Protein AF-A0A2V6KG33-F1 (afdb_monomer_lite)

Structure (mmCIF, N/CA/C/O backbone):
data_AF-A0A2V6KG33-F1
#
_entry.id   AF-A0A2V6KG33-F1
#
loop_
_atom_site.group_PDB
_atom_site.id
_atom_site.type_symbol
_atom_site.label_atom_id
_atom_site.label_alt_id
_atom_site.label_comp_id
_atom_site.label_asym_id
_atom_site.label_entity_id
_atom_site.label_seq_id
_atom_site.pdbx_PDB_ins_code
_atom_site.Cartn_x
_atom_site.Cartn_y
_atom_site.Cartn_z
_atom_site.occupancy
_atom_site.B_iso_or_equiv
_atom_site.auth_seq_id
_atom_site.auth_comp_id
_atom_site.auth_asym_id
_atom_site.auth_atom_id
_atom_site.pdbx_PDB_model_num
ATOM 1 N N . MET A 1 1 ? -35.247 3.238 48.713 1.00 47.50 1 MET A N 1
ATOM 2 C CA . MET A 1 1 ? -34.881 2.059 47.886 1.00 47.50 1 MET A CA 1
ATOM 3 C C . MET A 1 1 ? -34.926 2.318 46.365 1.00 47.50 1 MET A C 1
ATOM 5 O O . MET A 1 1 ? -34.966 1.365 45.601 1.00 47.50 1 MET A O 1
ATOM 9 N N . ALA A 1 2 ? -34.868 3.573 45.887 1.00 52.72 2 ALA A N 1
ATOM 10 C CA . ALA A 1 2 ? -34.937 3.890 44.448 1.00 52.72 2 ALA A CA 1
ATOM 11 C C . ALA A 1 2 ? -33.562 4.068 43.761 1.00 52.72 2 ALA A C 1
ATOM 13 O O . ALA A 1 2 ? -33.480 3.963 42.544 1.00 52.72 2 ALA A O 1
ATOM 14 N N . GLY A 1 3 ? -32.481 4.295 44.521 1.00 53.84 3 GLY A N 1
ATOM 15 C CA . GLY A 1 3 ? -31.161 4.645 43.968 1.00 53.84 3 GLY A CA 1
ATOM 16 C C . GLY A 1 3 ? -30.317 3.482 43.427 1.00 53.84 3 GLY A C 1
ATOM 17 O O . GLY A 1 3 ? -29.469 3.701 42.575 1.00 53.84 3 GLY A O 1
ATOM 18 N N . MET A 1 4 ? -30.560 2.240 43.863 1.00 51.66 4 MET A N 1
ATOM 19 C CA . MET A 1 4 ? -29.745 1.083 43.446 1.00 51.66 4 MET A CA 1
ATOM 20 C C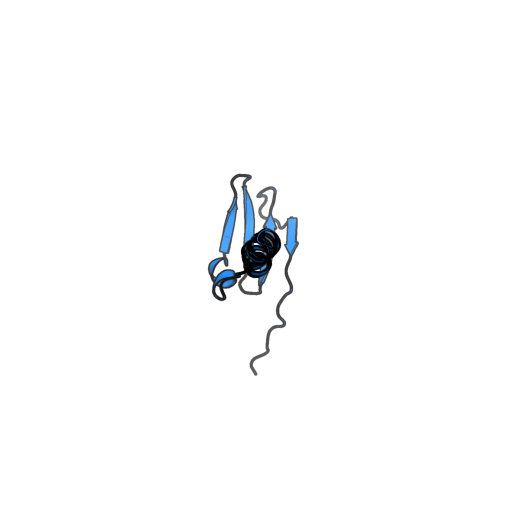 . MET A 1 4 ? -30.050 0.589 42.021 1.00 51.66 4 MET A C 1
ATOM 22 O O . MET A 1 4 ? -29.180 0.021 41.372 1.00 51.66 4 MET A O 1
ATOM 26 N N . LYS A 1 5 ? -31.275 0.790 41.511 1.00 53.22 5 LYS A N 1
ATOM 27 C CA . LYS A 1 5 ? -31.698 0.269 40.194 1.00 53.22 5 LYS A CA 1
ATOM 28 C C . LYS A 1 5 ? -31.107 1.058 39.020 1.00 53.22 5 LYS A C 1
ATOM 30 O O . LYS A 1 5 ? -30.809 0.478 37.979 1.00 53.22 5 LYS A O 1
ATOM 35 N N . THR A 1 6 ? -30.917 2.363 39.192 1.00 57.75 6 THR A N 1
ATOM 36 C CA . THR A 1 6 ? -30.365 3.263 38.170 1.00 57.75 6 THR A CA 1
ATOM 37 C C . THR A 1 6 ? -28.866 3.052 37.970 1.00 57.75 6 THR A C 1
ATOM 39 O O . THR A 1 6 ? -28.393 3.067 36.836 1.00 57.75 6 THR A O 1
ATOM 42 N N . GLU A 1 7 ? -28.127 2.781 39.047 1.00 58.66 7 GLU A N 1
ATOM 43 C CA . GLU A 1 7 ? -26.675 2.587 38.999 1.00 58.66 7 GLU A CA 1
ATOM 44 C C . GLU A 1 7 ? -26.282 1.286 38.277 1.00 58.66 7 GLU A C 1
ATOM 46 O O . GLU A 1 7 ? -25.361 1.270 37.459 1.00 58.66 7 GLU A O 1
ATOM 51 N N . THR A 1 8 ? -27.021 0.194 38.506 1.00 60.56 8 THR A N 1
ATOM 52 C CA . THR A 1 8 ? -26.795 -1.087 37.815 1.00 60.56 8 THR A CA 1
ATOM 53 C C . THR A 1 8 ? -27.130 -1.000 36.326 1.00 60.56 8 THR A C 1
ATOM 55 O O . THR A 1 8 ? -26.391 -1.535 35.501 1.00 60.56 8 THR A O 1
ATOM 58 N N . SER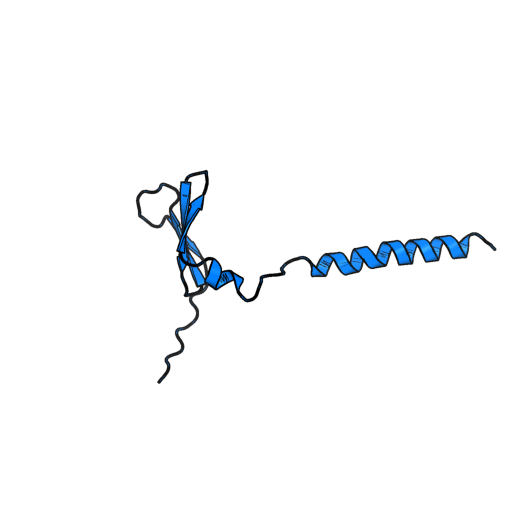 A 1 9 ? -28.197 -0.282 35.964 1.00 61.62 9 SER A N 1
ATOM 59 C CA . SER A 1 9 ? -28.580 -0.088 34.561 1.00 61.62 9 SER A CA 1
ATOM 60 C C . SER A 1 9 ? -27.527 0.702 33.783 1.00 61.62 9 SER A C 1
ATOM 62 O O . SER A 1 9 ? -27.217 0.345 32.648 1.00 61.62 9 SER A O 1
ATOM 64 N N . LEU A 1 10 ? -26.941 1.743 34.389 1.00 64.88 10 LEU A N 1
ATOM 65 C CA . LEU A 1 10 ? -25.895 2.538 33.741 1.00 64.88 10 LEU A CA 1
ATOM 66 C C . LEU A 1 10 ? -24.633 1.707 33.481 1.00 64.88 10 LEU A C 1
ATOM 68 O O . LEU A 1 10 ? -24.057 1.786 32.400 1.00 64.88 10 LEU A O 1
ATOM 72 N N . ARG A 1 11 ? -24.230 0.870 34.449 1.00 64.69 11 ARG A N 1
ATOM 73 C CA . ARG A 1 11 ? -23.053 -0.007 34.326 1.00 64.69 11 ARG A CA 1
ATOM 74 C C . ARG A 1 11 ? -23.196 -1.010 33.180 1.00 64.69 11 ARG A C 1
ATOM 76 O O . ARG A 1 11 ? -22.229 -1.239 32.463 1.00 64.69 11 ARG A O 1
ATOM 83 N N . ILE A 1 12 ? -24.390 -1.567 32.975 1.00 67.06 12 ILE A N 1
ATOM 84 C CA . ILE A 1 12 ? -24.656 -2.519 31.883 1.00 67.06 12 ILE A CA 1
ATOM 85 C C . ILE A 1 12 ? -24.612 -1.813 30.520 1.00 67.06 12 ILE A C 1
ATOM 87 O O . ILE A 1 12 ? -23.976 -2.311 29.591 1.00 67.06 12 ILE A O 1
ATOM 91 N N . VAL A 1 13 ? -25.229 -0.630 30.412 1.00 69.12 13 VAL A N 1
ATOM 92 C CA . VAL A 1 13 ? -25.234 0.164 29.171 1.00 69.12 13 VAL A CA 1
ATOM 93 C C . VAL A 1 13 ? -23.829 0.650 28.806 1.00 69.12 13 VAL A C 1
ATOM 95 O O . VAL A 1 13 ? -23.503 0.693 27.625 1.00 69.12 13 VAL A O 1
ATOM 98 N N . LEU A 1 14 ? -22.978 0.966 29.789 1.00 61.59 14 LEU A N 1
ATOM 99 C CA . LEU A 1 14 ? -21.597 1.390 29.539 1.00 61.59 14 LEU A CA 1
ATOM 100 C C . LEU A 1 14 ? -20.652 0.216 29.227 1.00 61.59 14 LEU A C 1
ATOM 102 O O . LEU A 1 14 ? -19.728 0.369 28.433 1.00 61.59 14 LEU A O 1
ATOM 106 N N . ALA A 1 15 ? -20.868 -0.956 29.833 1.00 61.03 15 ALA A N 1
ATOM 107 C CA . ALA A 1 15 ? -20.008 -2.126 29.641 1.00 61.03 15 ALA A CA 1
ATOM 108 C C . ALA A 1 15 ? -20.218 -2.819 28.283 1.00 61.03 15 ALA A C 1
ATOM 110 O O . ALA A 1 15 ? -19.264 -3.342 27.710 1.00 61.03 15 ALA A O 1
ATOM 111 N N . GLY A 1 16 ? -21.441 -2.801 27.740 1.00 65.06 16 GLY A N 1
ATOM 112 C CA . GLY A 1 16 ? -21.755 -3.410 26.439 1.00 65.06 16 GLY A CA 1
ATOM 113 C C . GLY A 1 16 ? -20.905 -2.872 25.271 1.00 65.06 16 GLY A C 1
ATOM 114 O O . GLY A 1 16 ? -20.286 -3.667 24.564 1.00 65.06 16 GLY A O 1
ATOM 115 N N . PRO A 1 17 ? -20.801 -1.543 25.080 1.00 64.00 17 PRO A N 1
ATOM 116 C CA . PRO A 1 17 ? -19.957 -0.937 24.049 1.00 64.00 17 PRO A CA 1
ATOM 117 C C . PRO A 1 17 ? -18.460 -1.216 24.239 1.00 64.00 17 PRO A C 1
ATOM 119 O O . PRO A 1 17 ? -17.754 -1.464 23.264 1.00 64.00 17 PRO A O 1
ATOM 122 N N . VAL A 1 18 ? -17.975 -1.234 25.487 1.00 65.94 18 VAL A N 1
ATOM 123 C CA . VAL A 1 18 ? -16.559 -1.492 25.818 1.00 65.94 18 VAL A CA 1
ATOM 124 C C . VAL A 1 18 ? -16.128 -2.908 25.423 1.00 65.94 18 VAL A C 1
ATOM 126 O O . VAL A 1 18 ? -14.985 -3.105 25.022 1.00 65.94 18 VAL A O 1
ATOM 129 N N . LEU A 1 19 ? -17.045 -3.879 25.462 1.00 63.16 19 LEU A N 1
ATOM 130 C CA . LEU A 1 19 ? -16.793 -5.256 25.023 1.00 63.16 19 LEU A CA 1
ATOM 131 C C . LEU A 1 19 ? -16.949 -5.464 23.507 1.00 63.16 19 LEU A C 1
ATOM 133 O O . LEU A 1 19 ? -16.424 -6.441 22.979 1.00 63.16 19 LEU A O 1
ATOM 137 N N . ALA A 1 20 ? -17.636 -4.563 22.797 1.00 61.72 20 ALA A N 1
ATOM 138 C CA . ALA A 1 20 ? -17.807 -4.634 21.342 1.00 61.72 20 ALA A CA 1
ATOM 139 C C . ALA A 1 20 ? -16.643 -3.990 20.562 1.00 61.72 20 ALA A C 1
ATOM 141 O O . ALA A 1 20 ? -16.327 -4.407 19.449 1.00 61.72 20 ALA A O 1
ATOM 142 N N . LEU A 1 21 ? -15.971 -2.998 21.154 1.00 60.81 21 LEU A N 1
ATOM 143 C CA . LEU A 1 21 ? -14.845 -2.272 20.553 1.00 60.81 21 LEU A CA 1
ATOM 144 C C . LEU A 1 21 ? -13.587 -3.118 20.226 1.00 60.81 21 LEU A C 1
ATOM 146 O O . LEU A 1 21 ? -12.952 -2.828 19.211 1.00 60.81 21 LEU A O 1
ATOM 150 N N . PRO A 1 22 ? -13.210 -4.171 20.983 1.00 61.09 22 PRO A N 1
ATOM 151 C CA . PRO A 1 22 ? -12.010 -4.958 20.688 1.00 61.09 22 PRO A CA 1
ATOM 152 C C . PRO A 1 22 ? -12.095 -5.758 19.380 1.00 61.09 22 PRO A C 1
ATOM 154 O O . PRO A 1 22 ? -11.067 -6.036 18.769 1.00 61.09 22 PRO A O 1
ATOM 157 N N . GLY A 1 23 ? -13.305 -6.116 18.927 1.00 58.00 23 GLY 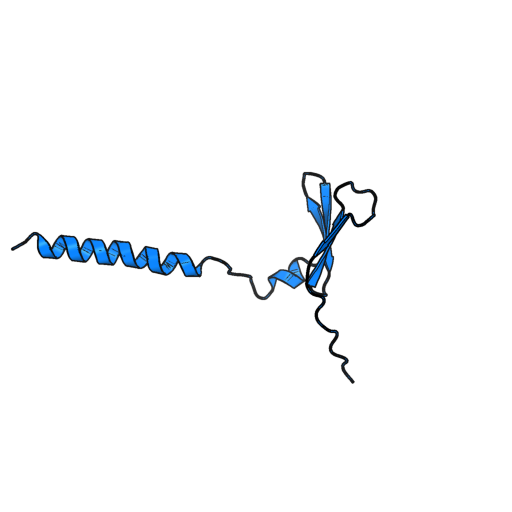A N 1
ATOM 158 C CA . GLY A 1 23 ? -13.516 -6.930 17.722 1.00 58.00 23 GLY A CA 1
ATOM 159 C C . GLY A 1 23 ? -13.350 -6.175 16.398 1.00 58.00 23 GLY A C 1
ATOM 160 O O . GLY A 1 23 ? -13.341 -6.799 15.341 1.00 58.00 23 GLY A O 1
ATOM 161 N N . ALA A 1 24 ? -13.217 -4.846 16.444 1.00 57.84 24 ALA A N 1
ATOM 162 C CA . ALA A 1 24 ? -13.036 -4.004 15.260 1.00 57.84 24 ALA A CA 1
ATOM 163 C C . ALA A 1 24 ? -11.559 -3.824 14.858 1.00 57.84 24 ALA A C 1
ATOM 165 O O . ALA A 1 24 ? -11.266 -3.249 13.809 1.00 57.84 24 ALA A O 1
ATOM 166 N N . CYS A 1 25 ? -10.618 -4.306 15.673 1.00 57.34 25 CYS A N 1
ATOM 167 C CA . CYS A 1 25 ? -9.201 -4.250 15.348 1.00 57.34 25 CYS A CA 1
ATOM 168 C C . CYS A 1 25 ? -8.835 -5.503 14.540 1.00 57.34 25 CYS A C 1
ATOM 170 O O . CYS A 1 25 ? -8.921 -6.611 15.058 1.00 57.34 25 CYS A O 1
ATOM 172 N N . ALA A 1 26 ? -8.420 -5.317 13.285 1.00 59.09 26 ALA A N 1
ATOM 173 C CA . ALA A 1 26 ? -8.011 -6.350 12.323 1.00 59.09 26 ALA A CA 1
ATOM 174 C C . ALA A 1 26 ? -9.123 -7.046 11.508 1.00 59.09 26 ALA A C 1
ATOM 176 O O . ALA A 1 26 ? -9.056 -8.245 11.233 1.00 59.09 26 ALA A O 1
ATOM 177 N N . THR A 1 27 ? -10.085 -6.286 10.979 1.00 58.59 27 THR A N 1
ATOM 178 C CA . THR A 1 27 ? -10.860 -6.726 9.805 1.00 58.59 27 THR A CA 1
ATOM 179 C C . THR A 1 27 ? -9.976 -6.647 8.555 1.00 58.59 27 THR A C 1
ATOM 181 O O . THR A 1 27 ? -10.092 -5.727 7.751 1.00 58.59 27 THR A O 1
ATOM 184 N N . PHE A 1 28 ? -9.043 -7.585 8.381 1.00 57.03 28 PHE A N 1
ATOM 185 C CA . PHE A 1 28 ? -8.357 -7.737 7.099 1.00 57.03 28 PHE A CA 1
ATOM 186 C C . PHE A 1 28 ? -9.330 -8.425 6.135 1.00 57.03 28 PHE A C 1
ATOM 188 O O . PHE A 1 28 ? -9.666 -9.595 6.356 1.00 57.03 28 PHE A O 1
ATOM 195 N N . PRO A 1 29 ? -9.841 -7.748 5.089 1.00 57.38 29 PRO A N 1
ATOM 196 C CA . PRO A 1 29 ? -10.676 -8.422 4.109 1.00 57.38 29 PRO A CA 1
ATOM 197 C C . PRO A 1 29 ? -9.887 -9.594 3.516 1.00 57.38 29 PRO A C 1
ATOM 199 O O . PRO A 1 29 ? -8.712 -9.457 3.181 1.00 57.38 29 PRO A O 1
ATOM 202 N N . LYS A 1 30 ? -10.527 -10.761 3.373 1.00 57.19 30 LYS A N 1
ATOM 203 C CA . LYS A 1 30 ? -9.910 -11.971 2.789 1.00 57.19 30 LYS A CA 1
ATOM 204 C C . LYS A 1 30 ? -9.372 -11.739 1.363 1.00 57.19 30 LYS A C 1
ATOM 206 O O . LYS A 1 30 ? -8.523 -12.491 0.906 1.00 57.19 30 LYS A O 1
ATOM 211 N N . SER A 1 31 ? -9.850 -10.697 0.680 1.00 61.91 31 SER A N 1
ATOM 212 C CA . SER A 1 31 ? -9.384 -10.223 -0.630 1.00 61.91 31 SER A CA 1
ATOM 213 C C . SER A 1 31 ? -8.210 -9.226 -0.570 1.00 61.91 31 SER A C 1
ATOM 215 O O . SER A 1 31 ? -7.706 -8.817 -1.613 1.00 61.91 31 SER A O 1
ATOM 217 N N . GLY A 1 32 ? -7.770 -8.816 0.624 1.00 62.69 32 GLY A N 1
ATOM 218 C CA . GLY A 1 32 ? -6.958 -7.614 0.840 1.00 62.69 32 GLY A CA 1
ATOM 219 C C . GLY A 1 32 ? -5.519 -7.687 0.334 1.00 62.69 32 GLY A C 1
ATOM 220 O O . GLY A 1 32 ? -5.034 -6.710 -0.214 1.00 62.69 32 GLY A O 1
ATOM 221 N N . GLN A 1 33 ? -4.834 -8.827 0.460 1.00 66.00 33 GLN A N 1
ATOM 222 C CA . GLN A 1 33 ? -3.439 -8.931 0.002 1.00 66.00 33 GLN A CA 1
ATOM 223 C C . GLN A 1 33 ? -3.324 -8.957 -1.524 1.00 66.00 33 GLN A C 1
ATOM 225 O O . GLN A 1 33 ? -2.499 -8.243 -2.083 1.00 66.00 33 GLN A O 1
ATOM 230 N N . ALA A 1 34 ? -4.168 -9.740 -2.201 1.00 72.25 34 ALA A N 1
ATOM 231 C CA . ALA A 1 34 ? -4.134 -9.850 -3.658 1.00 72.25 34 ALA A CA 1
ATOM 232 C C . ALA A 1 34 ? -4.497 -8.524 -4.348 1.00 72.25 34 ALA A C 1
ATOM 234 O O . ALA A 1 34 ? -3.910 -8.187 -5.370 1.00 72.25 34 ALA A O 1
ATOM 235 N N . ALA A 1 35 ? -5.415 -7.748 -3.760 1.00 77.69 35 ALA A N 1
ATOM 236 C CA . ALA A 1 35 ? -5.794 -6.429 -4.266 1.00 77.69 35 ALA A CA 1
ATOM 237 C C . ALA A 1 35 ? -4.671 -5.381 -4.155 1.00 77.69 35 ALA A C 1
ATOM 239 O O . ALA A 1 35 ? -4.707 -4.372 -4.853 1.00 77.69 35 ALA A O 1
ATOM 240 N N . LEU A 1 36 ? -3.688 -5.611 -3.282 1.00 84.69 36 LEU A N 1
ATOM 241 C CA . LEU A 1 36 ? -2.561 -4.710 -3.058 1.00 84.69 36 LEU A CA 1
ATOM 242 C C . LEU A 1 36 ? -1.320 -5.096 -3.872 1.00 84.69 36 LEU A C 1
ATOM 244 O O . LEU A 1 36 ? -0.329 -4.377 -3.816 1.00 84.69 36 LEU A O 1
ATOM 248 N N . VAL A 1 37 ? -1.333 -6.207 -4.618 1.00 90.00 37 VAL A N 1
ATOM 249 C CA . VAL A 1 37 ? -0.181 -6.617 -5.438 1.00 90.00 37 VAL A CA 1
ATOM 250 C C . VAL A 1 37 ? 0.082 -5.574 -6.520 1.00 90.00 37 VAL A C 1
ATOM 252 O O . VAL A 1 37 ? -0.816 -5.208 -7.275 1.00 90.00 37 VAL A O 1
ATOM 255 N N . GLY A 1 38 ? 1.328 -5.119 -6.607 1.00 91.00 38 GLY A N 1
ATOM 256 C CA . GLY A 1 38 ? 1.745 -4.093 -7.554 1.00 91.00 38 GLY A CA 1
ATOM 257 C C . GLY A 1 38 ? 2.753 -3.116 -6.963 1.00 91.00 38 GLY A C 1
ATOM 258 O O . GLY A 1 38 ? 3.249 -3.291 -5.846 1.00 91.00 38 GLY A O 1
ATOM 259 N N . THR A 1 39 ? 3.048 -2.084 -7.746 1.00 93.62 39 THR A N 1
ATOM 260 C CA . THR A 1 39 ? 3.946 -0.994 -7.366 1.00 93.62 39 THR A CA 1
ATOM 261 C C . THR A 1 39 ? 3.127 0.217 -6.945 1.00 93.62 39 THR A C 1
ATOM 263 O O . THR A 1 39 ? 2.278 0.690 -7.699 1.00 93.62 39 THR A O 1
ATOM 266 N N . TRP A 1 40 ? 3.411 0.736 -5.757 1.00 92.38 40 TRP A N 1
ATOM 267 C CA . TRP A 1 40 ? 2.738 1.886 -5.166 1.00 92.38 40 TRP A CA 1
ATOM 268 C C . TRP A 1 40 ? 3.759 2.959 -4.828 1.00 92.38 40 TRP A C 1
ATOM 270 O O . TRP A 1 40 ? 4.822 2.665 -4.288 1.00 92.38 40 TRP A O 1
ATOM 280 N N . THR A 1 41 ? 3.421 4.214 -5.093 1.00 93.75 41 THR A N 1
ATOM 281 C CA . THR A 1 41 ? 4.256 5.359 -4.725 1.00 93.75 41 THR A CA 1
ATOM 282 C C . THR A 1 41 ? 3.449 6.272 -3.818 1.00 93.75 41 THR A C 1
ATOM 284 O O . THR A 1 41 ? 2.338 6.669 -4.168 1.00 93.75 41 THR A O 1
ATOM 287 N N . ASN A 1 42 ? 3.978 6.581 -2.633 1.00 91.19 42 ASN A N 1
ATOM 288 C CA . ASN A 1 42 ? 3.322 7.508 -1.708 1.00 91.19 42 ASN A CA 1
ATOM 289 C C . ASN A 1 42 ? 3.716 8.971 -1.997 1.00 91.19 42 ASN A C 1
ATOM 291 O O . ASN A 1 42 ? 4.522 9.249 -2.880 1.00 91.19 42 ASN A O 1
ATOM 295 N N . SER A 1 43 ? 3.164 9.924 -1.245 1.00 92.12 43 SER A N 1
ATOM 296 C CA . SER A 1 43 ? 3.430 11.361 -1.428 1.00 92.12 43 SER A CA 1
ATOM 297 C C . SER A 1 43 ? 4.861 11.797 -1.085 1.00 92.12 43 SER A C 1
ATOM 299 O O . SER A 1 43 ? 5.332 12.796 -1.617 1.00 92.12 43 SER A O 1
ATOM 301 N N . LEU A 1 44 ? 5.568 11.047 -0.233 1.00 91.81 44 LEU A N 1
ATOM 302 C CA . LEU A 1 44 ? 7.012 11.212 0.007 1.00 91.81 44 LEU A CA 1
ATOM 303 C C . LEU A 1 44 ? 7.839 10.585 -1.131 1.00 91.81 44 LEU A C 1
ATOM 305 O O . LEU A 1 44 ? 9.049 10.77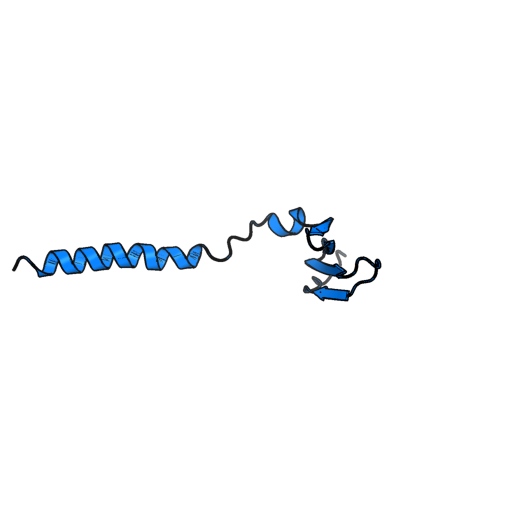2 -1.254 1.00 91.81 44 LEU A O 1
ATOM 309 N N . GLY A 1 45 ? 7.159 9.830 -1.989 1.00 89.69 45 GLY A N 1
ATOM 310 C CA . GLY A 1 45 ? 7.702 9.132 -3.125 1.00 89.69 45 GLY A CA 1
ATOM 311 C C . GLY A 1 45 ? 8.457 7.853 -2.763 1.00 89.69 45 GLY A C 1
ATOM 312 O O . GLY A 1 45 ? 9.205 7.348 -3.590 1.00 89.69 45 GLY A O 1
ATOM 313 N N . THR A 1 46 ? 8.274 7.311 -1.562 1.00 93.44 46 THR A N 1
ATOM 314 C CA . THR A 1 46 ? 8.712 5.940 -1.281 1.00 93.44 46 THR A CA 1
ATOM 315 C C . THR A 1 46 ? 7.968 4.991 -2.213 1.00 93.44 46 THR A C 1
ATOM 317 O O . THR A 1 46 ? 6.736 5.066 -2.318 1.00 93.44 46 THR A O 1
ATOM 320 N N . VAL A 1 47 ? 8.704 4.101 -2.866 1.00 93.94 47 VAL A N 1
ATOM 321 C CA . VAL A 1 47 ? 8.166 3.068 -3.743 1.00 93.94 47 VAL A CA 1
ATOM 322 C C . VAL A 1 47 ? 8.024 1.773 -2.951 1.00 93.94 47 VAL A C 1
ATOM 324 O O . VAL A 1 47 ? 8.958 1.301 -2.311 1.00 93.94 47 VAL A O 1
ATOM 327 N N . TRP A 1 48 ? 6.826 1.202 -2.992 1.00 93.31 48 TRP A N 1
ATOM 328 C CA . TRP A 1 48 ? 6.470 -0.057 -2.352 1.00 93.31 48 TRP A CA 1
ATOM 329 C C . TRP A 1 48 ? 6.096 -1.062 -3.431 1.00 93.31 48 TRP A C 1
ATOM 331 O O . TRP A 1 48 ? 5.174 -0.823 -4.209 1.00 93.31 48 TRP A O 1
ATOM 341 N N . MET A 1 49 ? 6.783 -2.197 -3.471 1.00 93.88 49 MET A N 1
ATOM 342 C CA . MET A 1 49 ? 6.481 -3.293 -4.388 1.00 93.88 49 MET A CA 1
ATOM 343 C C . MET A 1 49 ? 5.931 -4.469 -3.599 1.00 93.88 49 MET A C 1
ATOM 345 O O . MET A 1 49 ? 6.682 -5.196 -2.953 1.00 93.88 49 MET A O 1
ATOM 349 N N . ILE A 1 50 ? 4.617 -4.660 -3.660 1.00 90.81 50 ILE A N 1
ATOM 350 C CA . ILE A 1 50 ? 3.924 -5.758 -2.985 1.00 90.81 50 ILE A CA 1
ATOM 351 C C . ILE A 1 50 ? 3.808 -6.923 -3.963 1.00 90.81 50 ILE A C 1
ATOM 353 O O . ILE A 1 50 ? 3.245 -6.783 -5.051 1.00 90.81 50 ILE A O 1
ATOM 357 N N . LYS A 1 51 ? 4.338 -8.084 -3.578 1.00 89.75 51 LYS A N 1
ATOM 358 C CA . LYS A 1 51 ? 4.374 -9.287 -4.411 1.00 89.75 51 LYS A CA 1
ATOM 359 C C . LYS A 1 51 ? 3.257 -10.249 -4.030 1.00 89.75 51 LYS A C 1
ATOM 361 O O . LYS A 1 51 ? 2.804 -10.306 -2.888 1.00 89.75 51 LYS A O 1
ATOM 366 N N . ALA A 1 52 ? 2.854 -11.073 -4.994 1.00 87.75 52 ALA A N 1
ATOM 367 C CA . ALA A 1 52 ? 1.835 -12.100 -4.784 1.00 87.75 52 ALA A CA 1
ATOM 368 C C . ALA A 1 52 ? 2.265 -13.200 -3.792 1.00 87.75 52 ALA A C 1
ATOM 370 O O . ALA A 1 52 ? 1.414 -13.898 -3.249 1.00 87.75 52 ALA A O 1
ATOM 371 N N . ASP A 1 53 ? 3.569 -13.347 -3.532 1.00 85.31 53 ASP A N 1
ATOM 372 C CA . ASP A 1 53 ? 4.116 -14.307 -2.564 1.00 85.31 53 ASP A CA 1
ATOM 373 C C . ASP A 1 53 ? 4.020 -13.834 -1.099 1.00 85.31 53 ASP A C 1
ATOM 375 O O . ASP A 1 53 ? 4.489 -14.530 -0.196 1.00 85.31 53 ASP A O 1
ATOM 379 N N . GLY A 1 54 ? 3.410 -12.665 -0.864 1.00 81.12 54 GLY A N 1
ATOM 380 C CA . GLY A 1 54 ? 3.223 -12.077 0.461 1.00 81.12 54 GLY A CA 1
ATOM 381 C C . GLY A 1 54 ? 4.426 -11.283 0.972 1.00 81.12 54 GLY A C 1
ATOM 382 O O . GLY A 1 54 ? 4.380 -10.774 2.093 1.00 81.12 54 GLY A O 1
ATOM 383 N N . THR A 1 55 ? 5.488 -11.156 0.175 1.00 87.94 55 THR A N 1
ATOM 384 C CA . THR A 1 55 ? 6.614 -10.271 0.485 1.00 87.94 55 THR A CA 1
ATOM 385 C C . THR A 1 55 ? 6.406 -8.886 -0.116 1.00 87.94 55 THR A C 1
ATOM 387 O O . THR A 1 55 ? 5.655 -8.706 -1.079 1.00 87.94 55 THR A O 1
ATOM 390 N N . PHE A 1 56 ? 7.078 -7.888 0.450 1.00 89.81 56 PHE A N 1
ATOM 391 C CA . PHE A 1 56 ? 7.150 -6.562 -0.142 1.00 89.81 56 PHE A CA 1
ATOM 392 C C . PHE A 1 56 ? 8.560 -5.990 -0.059 1.00 89.81 56 PHE A C 1
ATOM 394 O O . PHE A 1 56 ? 9.279 -6.208 0.921 1.00 89.81 56 PHE A O 1
ATOM 401 N N . ASP A 1 57 ? 8.934 -5.266 -1.106 1.00 93.00 57 ASP A N 1
ATOM 402 C CA . ASP A 1 57 ? 10.175 -4.507 -1.191 1.00 93.00 57 ASP A CA 1
ATOM 403 C C . ASP A 1 57 ? 9.864 -3.010 -1.046 1.00 93.00 57 ASP A C 1
ATOM 405 O O . ASP A 1 57 ? 8.798 -2.543 -1.462 1.00 93.00 57 ASP A O 1
ATOM 409 N N . VAL A 1 58 ? 10.796 -2.266 -0.456 1.00 93.00 58 VAL A N 1
ATOM 410 C CA . VAL A 1 58 ? 10.700 -0.818 -0.247 1.00 93.00 58 VAL A CA 1
ATOM 411 C C . VAL A 1 58 ? 11.943 -0.147 -0.819 1.00 93.00 58 VAL A C 1
ATOM 413 O O . VAL A 1 58 ? 13.055 -0.619 -0.579 1.00 93.00 58 VAL A O 1
ATOM 416 N N . ASP A 1 59 ? 11.728 0.932 -1.559 1.00 93.75 59 ASP A N 1
ATOM 417 C CA . ASP A 1 59 ? 12.738 1.823 -2.136 1.00 93.75 59 ASP A CA 1
ATOM 418 C C . ASP A 1 59 ? 12.401 3.255 -1.669 1.00 93.75 59 ASP A C 1
ATOM 420 O O . ASP A 1 59 ? 11.346 3.815 -1.995 1.00 93.75 59 ASP A O 1
ATOM 424 N N . PHE A 1 60 ? 13.233 3.805 -0.787 1.00 89.56 60 PHE A N 1
ATOM 425 C CA . PHE A 1 60 ? 13.026 5.101 -0.148 1.00 89.56 60 PHE A CA 1
ATOM 426 C C . PHE A 1 60 ? 13.485 6.260 -1.031 1.00 89.56 60 PHE A C 1
ATOM 428 O O . PHE A 1 60 ? 12.844 7.318 -1.009 1.00 89.56 60 PHE A O 1
ATOM 435 N N . ASP A 1 61 ? 14.568 6.082 -1.785 1.00 89.94 61 ASP A N 1
ATOM 436 C CA . ASP A 1 61 ? 15.236 7.152 -2.528 1.00 89.94 61 ASP A CA 1
ATOM 437 C C . ASP A 1 61 ? 14.912 7.173 -4.033 1.0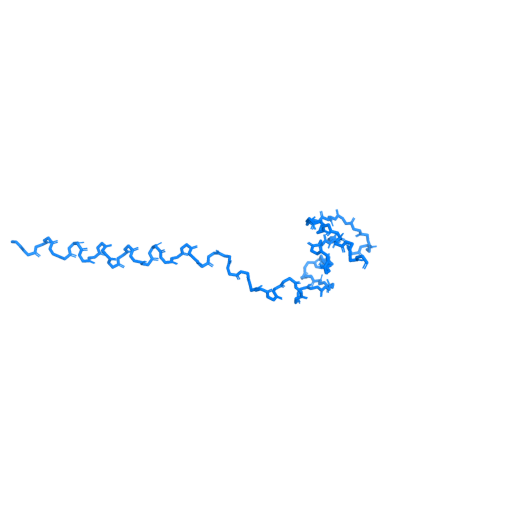0 89.94 61 ASP A C 1
ATOM 439 O O . ASP A 1 61 ? 15.205 8.164 -4.708 1.00 89.94 61 ASP A O 1
ATOM 443 N N . LYS A 1 62 ? 14.168 6.174 -4.522 1.00 83.44 62 LYS A N 1
ATOM 444 C CA . LYS A 1 62 ? 13.769 5.961 -5.923 1.00 83.44 62 LYS A CA 1
ATOM 445 C C . LYS A 1 62 ? 14.955 5.718 -6.849 1.00 83.44 62 LYS A C 1
ATOM 447 O O . LYS A 1 62 ? 14.869 6.033 -8.041 1.00 83.44 62 LYS A O 1
ATOM 452 N N . ASP A 1 63 ? 16.060 5.188 -6.337 1.00 88.25 63 ASP A N 1
ATOM 453 C CA . ASP A 1 63 ? 17.213 4.841 -7.163 1.00 88.25 63 ASP A CA 1
ATOM 454 C C . ASP A 1 63 ? 17.014 3.518 -7.937 1.00 88.25 63 ASP A C 1
ATOM 456 O O . ASP A 1 63 ? 17.867 3.120 -8.740 1.00 88.25 63 ASP A O 1
ATOM 460 N N . GLY A 1 64 ? 15.865 2.858 -7.736 1.00 83.31 64 GLY A N 1
ATOM 461 C CA . GLY A 1 64 ? 15.505 1.593 -8.364 1.00 83.31 64 GLY A CA 1
ATOM 462 C C . GLY A 1 64 ? 16.126 0.379 -7.673 1.00 83.31 64 GLY A C 1
ATOM 463 O O . GLY A 1 64 ? 15.966 -0.747 -8.159 1.00 83.31 64 GLY A O 1
ATOM 464 N N . LYS A 1 65 ? 16.836 0.577 -6.559 1.00 87.38 65 LYS A N 1
ATOM 465 C CA . LYS A 1 65 ? 17.341 -0.478 -5.689 1.00 87.38 65 LYS A CA 1
ATOM 466 C C . LYS A 1 65 ? 16.430 -0.636 -4.486 1.00 87.38 65 LYS A C 1
ATOM 468 O O . LYS A 1 65 ? 15.653 0.223 -4.097 1.00 87.38 65 LYS A O 1
ATOM 473 N N . ARG A 1 66 ? 16.509 -1.824 -3.900 1.00 85.25 66 ARG A N 1
ATOM 474 C CA . ARG A 1 66 ? 15.741 -2.144 -2.710 1.00 85.25 66 ARG A CA 1
ATOM 475 C C . ARG A 1 66 ? 16.506 -1.723 -1.464 1.00 85.25 66 ARG A C 1
ATOM 477 O O . ARG A 1 66 ? 17.553 -2.305 -1.179 1.00 85.25 66 ARG A O 1
ATOM 484 N N . ASP A 1 67 ? 15.881 -0.874 -0.663 1.00 88.81 67 ASP A N 1
ATOM 485 C CA . ASP A 1 67 ? 16.374 -0.470 0.654 1.00 88.81 67 ASP A CA 1
ATOM 486 C C . ASP A 1 67 ? 15.880 -1.379 1.781 1.00 88.81 67 ASP A C 1
ATOM 488 O O . ASP A 1 67 ? 16.564 -1.581 2.783 1.00 88.81 67 ASP A O 1
ATOM 492 N N . GLY A 1 68 ? 14.689 -1.963 1.626 1.00 85.06 68 GLY A N 1
ATOM 493 C CA . GLY A 1 68 ? 14.083 -2.818 2.644 1.00 85.06 68 GLY A CA 1
ATOM 494 C C . GLY A 1 68 ? 13.256 -3.959 2.065 1.00 85.06 68 GLY A C 1
ATOM 495 O O . GLY A 1 68 ? 12.683 -3.845 0.986 1.00 85.06 68 GLY A O 1
ATOM 496 N N . MET A 1 69 ? 13.181 -5.072 2.797 1.00 84.44 69 MET A N 1
ATOM 497 C CA . MET A 1 69 ? 12.306 -6.206 2.486 1.00 84.44 69 MET A CA 1
ATOM 498 C C . MET A 1 69 ? 11.658 -6.726 3.755 1.00 84.44 69 MET A C 1
ATOM 500 O O . MET A 1 69 ? 12.333 -6.927 4.763 1.00 84.44 69 MET A O 1
ATOM 504 N N . TYR A 1 70 ? 10.369 -7.027 3.664 1.00 78.69 70 TYR A N 1
ATOM 505 C CA . TYR A 1 70 ? 9.603 -7.591 4.764 1.00 78.69 70 TYR A CA 1
ATOM 506 C C . TYR A 1 70 ? 8.581 -8.615 4.253 1.00 78.69 70 TYR A C 1
ATOM 508 O O . TYR A 1 70 ? 8.182 -8.611 3.086 1.00 78.69 70 TYR A O 1
ATOM 516 N N . GLY A 1 71 ? 8.154 -9.502 5.152 1.00 73.00 71 GLY A N 1
ATOM 517 C CA . GLY A 1 71 ? 7.188 -10.568 4.879 1.00 73.00 71 GLY A CA 1
ATOM 518 C C . GLY A 1 71 ? 7.806 -11.967 4.912 1.00 73.00 71 GLY A C 1
ATOM 519 O O . GLY A 1 71 ? 8.999 -12.154 4.672 1.00 73.00 71 GLY A O 1
ATOM 520 N N . ALA A 1 72 ? 6.983 -12.964 5.235 1.00 62.50 72 ALA A N 1
ATOM 521 C CA . ALA A 1 72 ? 7.373 -14.367 5.188 1.00 62.50 72 ALA A CA 1
ATOM 522 C C . ALA A 1 72 ? 7.081 -14.915 3.790 1.00 62.50 72 ALA A C 1
ATOM 524 O O . ALA A 1 72 ? 5.934 -14.899 3.347 1.00 62.50 72 ALA A O 1
ATOM 525 N N . ARG A 1 73 ? 8.106 -15.429 3.102 1.00 59.28 73 ARG A N 1
ATOM 526 C CA . ARG A 1 73 ? 7.905 -16.180 1.861 1.00 59.28 73 ARG A CA 1
ATOM 527 C C . ARG A 1 73 ? 7.090 -17.425 2.197 1.00 59.28 73 ARG A C 1
ATOM 529 O O . ARG A 1 73 ? 7.585 -18.301 2.907 1.00 59.28 73 ARG A O 1
ATOM 536 N N . ALA A 1 74 ? 5.857 -17.514 1.704 1.00 57.00 74 ALA A N 1
ATOM 537 C CA . ALA A 1 74 ? 5.104 -18.755 1.809 1.00 57.00 74 ALA A CA 1
ATOM 538 C C . ALA A 1 74 ? 5.926 -19.875 1.137 1.00 57.00 74 ALA A C 1
ATOM 540 O O . ALA A 1 74 ? 6.406 -19.672 0.016 1.00 57.00 74 ALA A O 1
ATOM 541 N N . PRO A 1 75 ? 6.147 -21.032 1.791 1.00 54.28 75 PRO A N 1
ATOM 542 C CA . PRO A 1 75 ? 6.856 -22.131 1.157 1.00 54.28 75 PRO A CA 1
ATOM 543 C C . PRO A 1 75 ? 6.073 -22.523 -0.094 1.00 54.28 75 PRO A C 1
ATOM 545 O O . PRO A 1 75 ? 4.879 -22.824 -0.021 1.00 54.28 75 PRO A O 1
ATOM 548 N N . SER A 1 76 ? 6.735 -22.479 -1.248 1.00 56.59 76 SER A N 1
ATOM 549 C CA . SER A 1 76 ? 6.172 -22.929 -2.514 1.00 56.59 76 SER A CA 1
ATOM 550 C C . SER A 1 76 ? 5.694 -24.366 -2.333 1.00 56.59 76 SER A C 1
ATOM 552 O O . SER A 1 76 ? 6.511 -25.280 -2.212 1.00 56.59 76 SER A O 1
ATOM 554 N N . ARG A 1 77 ? 4.372 -24.580 -2.274 1.00 53.59 77 ARG A N 1
ATOM 555 C CA . ARG A 1 77 ? 3.808 -25.923 -2.417 1.00 53.59 77 ARG A CA 1
ATOM 556 C C . ARG A 1 77 ? 4.228 -26.407 -3.795 1.00 53.59 77 ARG A C 1
ATOM 558 O O . ARG A 1 77 ? 3.714 -25.924 -4.798 1.00 53.59 77 ARG A O 1
ATOM 565 N N . ALA A 1 78 ? 5.171 -27.340 -3.823 1.00 44.69 78 ALA A N 1
ATOM 566 C CA . ALA A 1 78 ? 5.439 -28.155 -4.989 1.00 44.69 78 ALA A CA 1
ATOM 567 C C . ALA A 1 78 ? 4.158 -28.946 -5.288 1.00 44.69 78 ALA A C 1
ATOM 569 O O . ALA A 1 78 ? 3.876 -29.963 -4.653 1.00 44.69 78 ALA A O 1
ATOM 570 N N . THR A 1 79 ? 3.325 -28.434 -6.189 1.00 51.47 79 THR A N 1
ATOM 571 C CA . THR A 1 79 ? 2.361 -29.272 -6.896 1.00 51.47 79 THR A CA 1
ATOM 572 C C . THR A 1 79 ? 3.167 -30.208 -7.782 1.00 51.47 79 THR A C 1
ATOM 574 O O . THR A 1 79 ? 3.925 -29.763 -8.641 1.00 51.47 79 THR A O 1
ATOM 577 N N . ARG A 1 80 ? 3.056 -31.484 -7.422 1.00 46.84 80 ARG A N 1
ATOM 578 C CA . ARG A 1 80 ? 3.648 -32.666 -8.035 1.00 46.84 80 ARG A CA 1
ATOM 579 C C . ARG A 1 80 ? 3.268 -32.808 -9.504 1.00 46.84 80 ARG A C 1
ATOM 581 O O . ARG A 1 80 ? 2.113 -32.454 -9.827 1.00 46.84 80 ARG A O 1
#

Sequence (80 aa):
MAGMKTETSLRIVLAGPVLALPGACATFPKSGQAALVGTWTNSLGTVWMIKADGTFDVDFDKDGKRDGMYGARAPSRATR

pLDDT: mea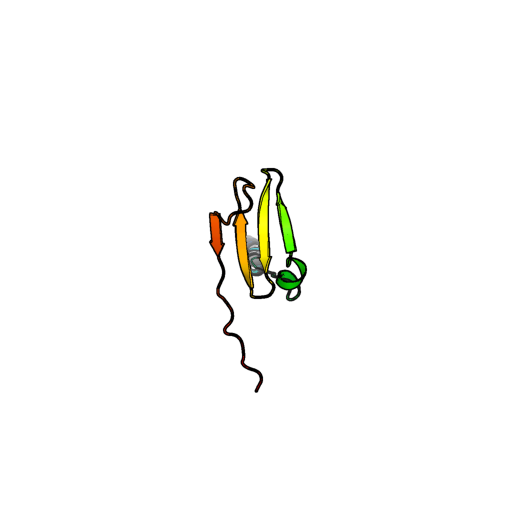n 72.64, std 15.62, range [44.69, 93.94]

Foldseek 3Di:
DPPPVVVVVVCVVVVVVVVVVVVPPDPQPPCNLVVPAAWDADPLGWIWHRHPQQKIFIDNPPPPDTPDIDGDRDPPPPPD

Radius of gyration: 23.65 Å; chains: 1; bounding box: 52×44×56 Å

Secondary structure (DSSP, 8-state):
--HHHHHHHHHHHHHHHHHHGGGGTT---TTHHHHT-EEEE-TT--EEEE-TTS-EEEESS-SSS-SEEES---------